Protein AF-A0A024L8M6-F1 (afdb_monomer_lite)

Organism: Escherichia coli (NCBI:txid562)

Radius of gyration: 15.33 Å; chains: 1; bounding box: 35×20×48 Å

Structure (mmCIF, N/CA/C/O backbone):
data_AF-A0A024L8M6-F1
#
_entry.id   AF-A0A024L8M6-F1
#
loop_
_atom_site.group_PDB
_atom_site.id
_atom_site.type_symbol
_atom_site.label_atom_id
_atom_site.label_alt_id
_atom_site.label_comp_id
_atom_site.label_asym_id
_atom_site.label_entity_id
_atom_site.label_seq_id
_atom_site.pdbx_PDB_ins_code
_atom_site.Cartn_x
_atom_site.Cartn_y
_atom_site.Cartn_z
_atom_site.occupancy
_atom_site.B_iso_or_equiv
_atom_site.auth_seq_id
_atom_site.auth_comp_id
_atom_site.auth_asym_id
_atom_site.auth_atom_id
_atom_site.pdbx_PDB_model_num
ATOM 1 N N . MET A 1 1 ? -7.844 -7.776 4.125 1.00 90.69 1 MET A N 1
ATOM 2 C CA . MET A 1 1 ? -6.745 -8.188 3.228 1.00 90.69 1 MET A CA 1
ATOM 3 C C . MET A 1 1 ? -5.813 -7.008 3.008 1.00 90.69 1 MET A C 1
ATOM 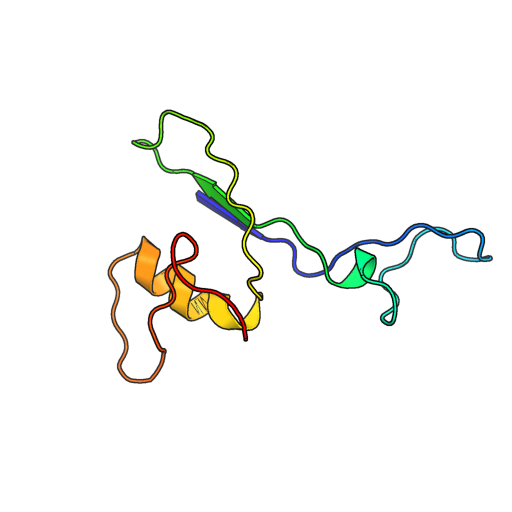5 O O . MET A 1 1 ? -6.284 -5.890 2.830 1.00 90.69 1 MET A O 1
ATOM 9 N N . LEU A 1 2 ? -4.509 -7.279 3.012 1.00 91.62 2 LEU A N 1
ATOM 10 C CA . LEU A 1 2 ? -3.448 -6.325 2.704 1.00 91.62 2 LEU A CA 1
ATOM 11 C C . LEU A 1 2 ? -2.739 -6.781 1.428 1.00 91.62 2 LEU A C 1
ATOM 13 O O . LEU A 1 2 ? -2.343 -7.942 1.340 1.00 91.62 2 LEU A O 1
ATOM 17 N N . TYR A 1 3 ? -2.559 -5.875 0.474 1.00 93.88 3 TYR A N 1
ATOM 18 C CA . TYR A 1 3 ? -1.754 -6.108 -0.720 1.00 93.88 3 TYR A CA 1
ATOM 19 C C . TYR A 1 3 ? -0.739 -4.981 -0.900 1.00 93.88 3 TYR A C 1
ATOM 21 O O . TYR A 1 3 ? -1.093 -3.805 -0.811 1.00 93.88 3 TYR A O 1
ATOM 29 N N . PHE A 1 4 ? 0.507 -5.347 -1.191 1.00 92.69 4 PHE A N 1
ATOM 30 C CA . PHE A 1 4 ? 1.547 -4.426 -1.636 1.00 92.69 4 PHE A CA 1
ATOM 31 C C . PHE A 1 4 ? 2.458 -5.128 -2.649 1.00 92.69 4 PHE A C 1
ATOM 33 O O . PHE A 1 4 ? 2.660 -6.341 -2.561 1.00 92.69 4 PHE A O 1
ATOM 40 N N . SER A 1 5 ? 2.999 -4.380 -3.614 1.00 92.75 5 SER A N 1
ATOM 41 C CA . SER A 1 5 ? 3.997 -4.923 -4.548 1.00 92.75 5 SER A CA 1
ATOM 42 C C . SER A 1 5 ? 5.406 -4.800 -3.969 1.00 92.75 5 SER A C 1
ATOM 44 O O . SER A 1 5 ? 5.731 -3.793 -3.342 1.00 92.75 5 SER A O 1
ATOM 46 N N . GLY A 1 6 ? 6.261 -5.798 -4.214 1.00 89.25 6 GLY A N 1
ATOM 47 C CA . GLY A 1 6 ? 7.664 -5.767 -3.786 1.00 89.25 6 GLY A CA 1
ATOM 48 C C . GLY A 1 6 ? 8.526 -4.772 -4.571 1.00 89.25 6 GLY A C 1
ATOM 49 O O . GLY A 1 6 ? 9.466 -4.214 -4.013 1.00 89.25 6 GLY A O 1
ATOM 50 N N . LEU A 1 7 ? 8.203 -4.532 -5.846 1.00 88.31 7 LEU A N 1
ATOM 51 C CA . LEU A 1 7 ? 8.891 -3.584 -6.729 1.00 88.31 7 LEU A CA 1
ATOM 52 C C . LEU A 1 7 ? 7.907 -2.943 -7.713 1.00 88.31 7 LEU A C 1
ATOM 54 O O . LEU A 1 7 ? 6.859 -3.517 -8.030 1.00 88.31 7 LEU A O 1
ATOM 58 N N . GLY A 1 8 ? 8.258 -1.748 -8.188 1.00 89.44 8 GLY A N 1
ATOM 59 C CA . GLY A 1 8 ? 7.560 -1.069 -9.271 1.00 89.44 8 GLY A CA 1
ATOM 60 C C . GLY A 1 8 ? 8.042 -1.532 -10.649 1.00 89.44 8 GLY A C 1
ATOM 61 O O . GLY A 1 8 ? 8.959 -2.349 -10.778 1.00 89.44 8 GLY A O 1
ATOM 62 N N . LEU A 1 9 ? 7.415 -1.001 -11.695 1.00 89.56 9 LEU A N 1
ATOM 63 C CA . LEU A 1 9 ? 7.744 -1.278 -13.089 1.00 89.56 9 LEU A CA 1
ATOM 64 C C . LEU A 1 9 ? 7.847 0.038 -13.853 1.00 89.56 9 LEU A C 1
ATOM 66 O O . LEU A 1 9 ? 6.991 0.910 -13.716 1.00 89.56 9 LEU A O 1
ATOM 70 N N . SER A 1 10 ? 8.882 0.171 -14.677 1.00 88.62 10 SER A N 1
ATOM 71 C CA . SER A 1 10 ? 9.056 1.317 -15.567 1.00 88.62 10 SER A CA 1
ATOM 72 C C . SER A 1 10 ? 8.990 0.890 -17.023 1.00 88.62 10 SER A C 1
ATOM 74 O O . SER A 1 10 ? 9.418 -0.213 -17.377 1.00 88.62 10 SER A O 1
ATOM 76 N N . VAL A 1 11 ? 8.456 1.791 -17.850 1.00 88.56 11 VAL A N 1
ATOM 77 C CA . VAL A 1 11 ? 8.438 1.662 -19.305 1.00 88.56 11 VAL A CA 1
ATOM 78 C C . VAL A 1 11 ? 9.251 2.804 -19.913 1.00 88.56 11 VAL A C 1
ATOM 80 O O . VAL A 1 11 ? 9.053 3.956 -19.531 1.00 88.56 11 VAL A O 1
ATOM 83 N N . SER A 1 12 ? 10.182 2.499 -20.817 1.00 85.69 12 SER A N 1
ATOM 84 C CA . SER A 1 12 ? 10.998 3.497 -21.525 1.00 85.69 12 SER A CA 1
ATOM 85 C C . SER A 1 12 ? 11.286 3.087 -22.969 1.00 85.69 12 SER A C 1
ATOM 87 O O . SER A 1 12 ? 11.081 1.936 -23.344 1.00 85.69 12 SER A O 1
ATOM 89 N N . ASP A 1 13 ? 11.847 4.007 -23.755 1.00 88.12 13 ASP A N 1
ATOM 90 C CA . ASP A 1 13 ? 12.236 3.772 -25.155 1.00 88.12 13 ASP A CA 1
ATOM 91 C C . ASP A 1 13 ? 13.590 3.044 -25.307 1.00 88.12 13 ASP A C 1
ATOM 93 O O . ASP A 1 13 ? 14.229 3.086 -26.359 1.00 88.12 13 ASP A O 1
ATOM 97 N N . SER A 1 14 ? 14.085 2.400 -24.245 1.00 84.19 14 SER A N 1
ATOM 98 C CA . SER A 1 14 ? 15.346 1.654 -24.293 1.00 84.19 14 SER A CA 1
ATOM 99 C C . SER A 1 14 ? 15.200 0.300 -25.000 1.00 84.19 14 SER A C 1
ATOM 101 O O . SER A 1 14 ? 14.097 -0.200 -25.210 1.00 84.19 14 SER A O 1
ATOM 103 N N . ALA A 1 15 ? 16.331 -0.356 -25.289 1.00 87.06 15 ALA A N 1
ATOM 104 C CA . ALA A 1 15 ? 16.345 -1.718 -25.834 1.00 87.06 15 ALA A CA 1
ATOM 105 C C . ALA A 1 15 ? 15.629 -2.749 -24.933 1.00 87.06 15 ALA A C 1
ATOM 107 O O . ALA A 1 15 ? 15.194 -3.787 -25.423 1.00 87.06 15 ALA A O 1
ATOM 108 N N . ASN A 1 16 ? 15.484 -2.453 -23.635 1.00 85.62 16 ASN A N 1
ATOM 109 C CA . ASN A 1 16 ? 14.685 -3.224 -22.684 1.00 85.62 16 ASN A CA 1
ATOM 110 C C . ASN A 1 16 ? 13.525 -2.346 -22.196 1.00 85.62 16 ASN A C 1
ATOM 112 O O . ASN A 1 16 ? 13.618 -1.742 -21.121 1.00 85.62 16 ASN A O 1
ATOM 116 N N . PRO A 1 17 ? 12.439 -2.224 -22.975 1.00 85.62 17 PRO A N 1
ATOM 117 C CA . PRO A 1 17 ? 11.428 -1.205 -22.735 1.00 85.62 17 PRO A CA 1
ATOM 118 C C . PRO A 1 17 ? 10.695 -1.398 -21.412 1.00 85.62 17 PRO A C 1
ATOM 120 O O . PRO A 1 17 ? 10.219 -0.421 -20.862 1.00 85.62 17 PRO A O 1
ATOM 123 N N . VAL A 1 18 ? 10.655 -2.616 -20.864 1.00 89.69 18 VAL A N 1
ATOM 124 C CA . VAL A 1 18 ? 10.029 -2.938 -19.576 1.00 89.69 18 VAL A CA 1
ATOM 125 C C . VAL A 1 18 ? 11.104 -3.385 -18.590 1.00 89.69 18 VAL A C 1
ATOM 127 O O . VAL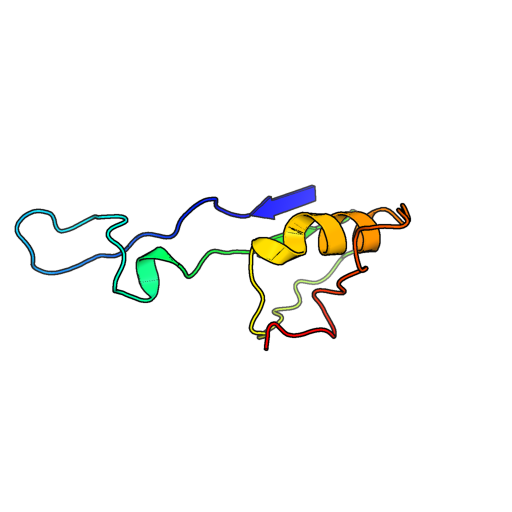 A 1 18 ? 11.798 -4.371 -18.838 1.00 89.69 18 VAL A O 1
ATOM 130 N N . HIS A 1 19 ? 11.261 -2.671 -17.476 1.00 85.81 19 HIS A N 1
ATOM 131 C CA . HIS A 1 19 ? 12.309 -2.973 -16.497 1.00 85.81 19 HIS A CA 1
ATOM 132 C C . HIS A 1 19 ? 11.980 -2.473 -15.086 1.00 85.81 19 HIS A C 1
ATOM 134 O O . HIS A 1 19 ? 11.250 -1.505 -14.884 1.00 85.81 19 HIS A O 1
ATOM 140 N N . HIS A 1 20 ? 12.602 -3.118 -14.097 1.00 84.00 20 HIS A N 1
ATOM 141 C CA . HIS A 1 20 ? 12.593 -2.701 -12.689 1.00 84.00 20 HIS A CA 1
ATOM 142 C C . HIS A 1 20 ? 13.723 -1.700 -12.342 1.00 84.00 20 HIS A C 1
ATOM 144 O O . HIS A 1 20 ? 13.873 -1.325 -11.184 1.00 84.00 20 HIS A O 1
ATOM 150 N N . TYR A 1 21 ? 14.565 -1.316 -13.313 1.00 71.00 21 TYR A N 1
ATOM 151 C CA . TYR A 1 21 ? 15.868 -0.671 -13.080 1.00 71.00 21 TYR A CA 1
ATOM 152 C C . TYR A 1 21 ? 15.798 0.728 -12.422 1.00 71.00 21 TYR A C 1
ATOM 154 O O . TYR A 1 21 ? 14.931 1.548 -12.721 1.00 71.00 21 TYR A O 1
ATOM 162 N N . GLY A 1 22 ? 16.747 0.980 -11.511 1.00 62.00 22 GLY A N 1
ATOM 163 C CA . GLY A 1 22 ? 16.537 1.714 -10.254 1.00 62.00 22 GLY A CA 1
ATOM 164 C C . GLY A 1 22 ? 17.007 3.167 -10.178 1.00 62.00 22 GLY A C 1
ATOM 165 O O . GLY A 1 22 ? 17.592 3.561 -9.178 1.00 62.00 22 GLY A O 1
ATOM 166 N N . HIS A 1 23 ? 16.734 3.996 -11.183 1.00 73.12 23 HIS A N 1
ATOM 167 C CA . HIS A 1 23 ? 16.886 5.457 -11.024 1.00 73.12 23 HIS A CA 1
ATOM 168 C C . HIS A 1 23 ? 15.667 6.254 -11.491 1.00 73.12 23 HIS A C 1
ATOM 170 O O . HIS A 1 23 ? 15.723 7.475 -11.605 1.00 73.12 23 HIS A O 1
ATOM 176 N N . VAL A 1 24 ? 14.547 5.576 -11.736 1.00 82.94 24 VAL A N 1
ATOM 177 C CA . VAL A 1 24 ? 13.292 6.206 -12.144 1.00 82.94 24 VAL A CA 1
ATOM 178 C C . VAL A 1 24 ? 12.190 5.873 -11.151 1.00 82.94 24 VAL A C 1
ATOM 180 O O . VAL A 1 24 ? 12.117 4.766 -10.617 1.00 82.94 24 VAL A O 1
ATOM 183 N N . GLN A 1 25 ? 11.312 6.844 -10.906 1.00 83.62 25 GLN A N 1
ATOM 184 C CA . GLN A 1 25 ? 10.255 6.750 -9.899 1.00 83.62 25 GLN A CA 1
ATOM 185 C C . GLN A 1 25 ? 9.345 5.523 -10.094 1.00 83.62 25 GLN A C 1
ATOM 187 O O . GLN A 1 25 ? 8.883 4.947 -9.107 1.00 83.62 25 GLN A O 1
ATOM 192 N N . GLY A 1 26 ? 9.125 5.092 -11.342 1.00 84.69 26 GLY A N 1
ATOM 193 C CA . GLY A 1 26 ? 8.302 3.925 -11.672 1.00 84.69 26 GLY A CA 1
ATOM 194 C C . GLY A 1 26 ? 8.831 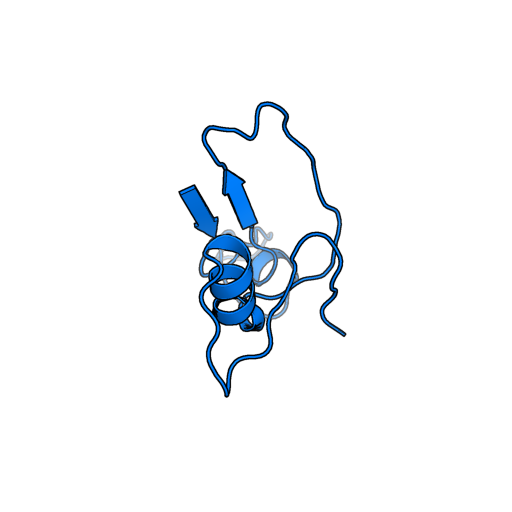2.603 -11.108 1.00 84.69 26 GLY A C 1
ATOM 195 O O . GLY A 1 26 ? 8.038 1.719 -10.818 1.00 84.69 26 GLY A O 1
ATOM 196 N N . GLY A 1 27 ? 10.143 2.470 -10.872 1.00 86.81 27 GLY A N 1
ATOM 197 C CA . GLY A 1 27 ? 10.733 1.281 -10.238 1.00 86.81 27 GLY A CA 1
ATOM 198 C C . GLY A 1 27 ? 10.474 1.189 -8.728 1.00 86.81 27 GLY A C 1
ATOM 199 O O . GLY A 1 27 ? 10.559 0.106 -8.153 1.00 86.81 27 GLY A O 1
ATOM 200 N N . TYR A 1 28 ? 10.119 2.312 -8.094 1.00 88.50 28 TYR A N 1
ATOM 201 C CA . TYR A 1 28 ? 9.942 2.433 -6.642 1.00 88.50 28 TYR A CA 1
ATOM 202 C C . TYR A 1 28 ? 8.492 2.669 -6.218 1.00 88.50 28 TYR A C 1
ATOM 204 O O . TYR A 1 28 ? 8.108 2.308 -5.108 1.00 88.50 28 TYR A O 1
ATOM 212 N N . SER A 1 29 ? 7.686 3.289 -7.081 1.00 89.69 29 SER A N 1
ATOM 213 C CA . SER A 1 29 ? 6.282 3.569 -6.783 1.00 89.69 29 SER A CA 1
ATOM 214 C C . SER A 1 29 ? 5.473 2.288 -6.906 1.00 89.69 29 SER A C 1
ATOM 216 O O . SER A 1 29 ? 5.360 1.713 -7.987 1.00 89.69 29 SER A O 1
ATOM 218 N N . VAL A 1 30 ? 4.910 1.844 -5.788 1.00 91.44 30 VAL A N 1
ATOM 219 C CA . VAL A 1 30 ? 4.127 0.611 -5.699 1.00 91.44 30 VAL A CA 1
ATOM 220 C C . VAL A 1 30 ? 2.776 0.875 -5.041 1.00 91.44 30 VAL A C 1
ATOM 222 O O . VAL A 1 30 ? 2.672 1.762 -4.193 1.00 91.44 30 VAL A O 1
ATOM 225 N N . PRO A 1 31 ? 1.728 0.118 -5.404 1.00 92.75 31 PRO A N 1
ATOM 226 C CA 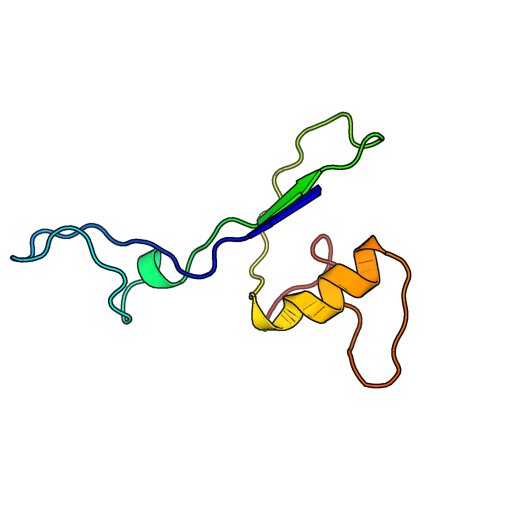. PRO A 1 31 ? 0.441 0.227 -4.737 1.00 92.75 31 PRO A CA 1
ATOM 227 C C . PRO A 1 31 ? 0.497 -0.382 -3.331 1.00 92.75 31 PRO A C 1
ATOM 229 O O . PRO A 1 31 ? 1.100 -1.437 -3.126 1.00 92.75 31 PRO A O 1
ATOM 232 N N . LEU A 1 32 ? -0.218 0.248 -2.399 1.00 94.00 32 LEU A N 1
ATOM 233 C CA . LEU A 1 32 ? -0.650 -0.333 -1.131 1.00 94.00 32 LEU A CA 1
ATOM 234 C C . LEU A 1 32 ? -2.180 -0.330 -1.119 1.00 94.00 32 LEU A C 1
ATOM 236 O O . LEU A 1 32 ? -2.794 0.721 -1.287 1.00 94.00 32 LEU A O 1
ATOM 240 N N . ILE A 1 33 ? -2.793 -1.496 -0.928 1.00 94.88 33 ILE A N 1
ATOM 241 C CA . ILE A 1 33 ? -4.249 -1.649 -0.877 1.00 94.88 33 ILE A CA 1
ATOM 242 C C . ILE A 1 33 ? -4.621 -2.348 0.426 1.00 94.88 33 ILE A C 1
ATOM 244 O O . ILE A 1 33 ? -4.157 -3.457 0.709 1.00 94.88 33 ILE A O 1
ATOM 248 N N . ILE A 1 34 ? -5.491 -1.703 1.200 1.00 93.94 34 ILE A N 1
ATOM 249 C CA . ILE A 1 34 ? -6.057 -2.235 2.439 1.00 93.94 34 ILE A CA 1
ATOM 250 C C . ILE A 1 34 ? -7.558 -2.396 2.236 1.00 93.94 34 ILE A C 1
ATOM 252 O O . ILE A 1 34 ? -8.246 -1.476 1.802 1.00 93.94 34 ILE A O 1
ATOM 256 N N . THR A 1 35 ? -8.064 -3.581 2.550 1.00 93.69 35 THR A N 1
ATOM 257 C CA . THR A 1 35 ? -9.496 -3.892 2.540 1.00 93.69 35 THR A CA 1
ATOM 258 C C . THR A 1 35 ? -9.858 -4.606 3.832 1.00 93.69 35 THR A C 1
ATOM 260 O O . THR A 1 35 ? -9.079 -5.418 4.342 1.00 93.69 35 THR A O 1
ATOM 263 N N . ALA A 1 36 ? -11.048 -4.350 4.350 1.00 92.12 36 ALA A N 1
ATOM 264 C CA . ALA A 1 36 ? -11.615 -5.061 5.486 1.00 92.12 36 ALA A CA 1
ATOM 265 C C . ALA A 1 36 ? -13.121 -5.220 5.258 1.00 92.12 36 ALA A C 1
ATOM 267 O O . ALA A 1 36 ? -13.702 -4.489 4.458 1.00 92.12 36 ALA A O 1
ATOM 268 N N . SER A 1 37 ? -13.743 -6.207 5.902 1.00 94.44 37 SER A N 1
ATOM 269 C CA . SER A 1 37 ? -15.163 -6.532 5.687 1.00 94.44 37 SER A CA 1
ATOM 270 C C . SER A 1 37 ? -16.114 -5.401 6.082 1.00 94.44 37 SER A C 1
ATOM 272 O O . SER A 1 37 ? -17.233 -5.333 5.587 1.00 94.44 37 SER A O 1
ATOM 274 N N . ASP A 1 38 ? -15.669 -4.532 6.981 1.00 93.25 38 ASP A N 1
ATOM 275 C CA . ASP A 1 38 ? -16.359 -3.351 7.489 1.00 93.25 38 ASP A CA 1
ATOM 276 C C . ASP A 1 38 ? -16.004 -2.059 6.724 1.00 93.25 38 ASP A C 1
ATOM 278 O O . ASP A 1 38 ? -16.666 -1.038 6.908 1.00 93.25 38 ASP A O 1
ATOM 282 N N . ILE A 1 39 ? -15.023 -2.092 5.811 1.00 89.81 39 ILE A N 1
ATOM 283 C CA . ILE A 1 39 ? -14.722 -0.976 4.903 1.00 89.81 39 ILE A CA 1
ATOM 284 C C . ILE A 1 39 ? -15.625 -1.089 3.675 1.00 89.81 39 ILE A C 1
ATOM 286 O O . ILE A 1 39 ? -15.385 -1.876 2.760 1.00 89.81 39 ILE A O 1
ATOM 290 N N . THR A 1 40 ? -16.665 -0.262 3.640 1.00 91.12 40 THR A N 1
ATOM 291 C CA . THR A 1 40 ? -17.688 -0.275 2.581 1.00 91.12 40 THR A CA 1
ATOM 292 C C . THR A 1 40 ? -17.461 0.764 1.484 1.00 91.12 40 THR A C 1
ATOM 294 O O . THR A 1 40 ? -18.209 0.801 0.509 1.00 91.12 40 THR A O 1
ATOM 297 N N . SER A 1 41 ? -16.434 1.609 1.613 1.00 91.44 41 SER A N 1
ATOM 298 C CA . SER A 1 41 ? -16.124 2.661 0.641 1.00 91.44 41 SER A CA 1
ATOM 299 C C . SER A 1 41 ? -14.645 2.673 0.271 1.00 91.44 41 SER A C 1
ATOM 301 O O . SER A 1 41 ? -13.777 2.429 1.108 1.00 91.44 41 SER A O 1
ATOM 303 N N . HIS A 1 42 ? -14.362 2.971 -0.997 1.00 89.56 42 HIS A N 1
ATOM 304 C CA . HIS A 1 42 ? -13.003 3.175 -1.478 1.00 89.56 42 HIS A CA 1
ATOM 305 C C . HIS A 1 42 ? -12.550 4.603 -1.157 1.00 89.56 42 HIS A C 1
ATOM 307 O O . HIS A 1 42 ? -13.151 5.563 -1.638 1.00 89.56 42 HIS A O 1
ATOM 313 N N . GLN A 1 43 ? -11.485 4.729 -0.367 1.00 90.38 43 GLN A N 1
ATOM 314 C CA . GLN A 1 43 ? -10.896 6.010 0.018 1.00 90.38 43 GLN A CA 1
ATOM 315 C C . GLN A 1 43 ? -9.452 6.081 -0.497 1.00 90.38 43 GLN A C 1
ATOM 317 O O . GLN A 1 43 ? -8.587 5.383 0.037 1.00 90.38 43 GLN A O 1
ATOM 322 N N . PRO A 1 44 ? -9.164 6.881 -1.539 1.00 91.69 44 PRO A N 1
ATOM 323 C CA . PRO A 1 44 ? -7.795 7.085 -1.986 1.00 91.69 44 PRO A CA 1
ATOM 324 C C . PRO A 1 44 ? -7.046 7.961 -0.978 1.00 91.69 44 PRO A C 1
ATOM 326 O O . PRO A 1 44 ? -7.489 9.056 -0.634 1.00 91.69 44 PRO A O 1
ATOM 329 N N . VAL A 1 45 ? -5.883 7.493 -0.534 1.00 90.94 45 VAL A N 1
ATOM 330 C CA . VAL A 1 45 ? -5.016 8.220 0.397 1.00 90.94 45 VAL A CA 1
ATOM 331 C C . VAL A 1 45 ? -3.747 8.626 -0.344 1.00 90.94 45 VAL A C 1
ATOM 333 O O . VAL A 1 45 ? -2.939 7.784 -0.725 1.00 90.94 45 VAL A O 1
ATOM 336 N N . SER A 1 46 ? -3.580 9.929 -0.577 1.00 90.50 46 SER A N 1
ATOM 337 C CA . SER A 1 46 ? -2.400 10.481 -1.250 1.00 90.50 46 SER A CA 1
ATOM 338 C C . SER A 1 46 ? -1.354 10.894 -0.221 1.00 90.50 46 SER A C 1
ATOM 340 O O . SER A 1 46 ? -1.237 12.077 0.098 1.00 90.50 46 SER A O 1
ATOM 342 N N . ARG A 1 47 ? -0.598 9.922 0.298 1.00 90.44 47 ARG A N 1
ATOM 343 C CA . ARG A 1 47 ? 0.518 10.171 1.222 1.00 90.44 47 ARG A CA 1
ATOM 344 C C . ARG A 1 47 ? 1.790 9.484 0.765 1.00 90.44 47 ARG A C 1
ATOM 346 O O . ARG A 1 47 ? 1.755 8.400 0.183 1.00 90.44 47 ARG A O 1
ATOM 353 N N . LYS A 1 48 ? 2.925 10.129 1.032 1.00 92.75 48 LYS A N 1
ATOM 354 C CA . LYS A 1 48 ? 4.240 9.538 0.786 1.00 92.75 48 LYS A CA 1
ATOM 355 C C . LYS A 1 48 ? 4.542 8.560 1.909 1.00 92.75 48 LYS A C 1
ATOM 357 O O . LYS A 1 48 ? 4.775 8.963 3.040 1.00 92.75 48 LYS A O 1
ATOM 362 N N . ILE A 1 49 ? 4.519 7.278 1.586 1.00 94.12 49 ILE A N 1
ATOM 363 C CA . ILE A 1 49 ? 4.845 6.195 2.511 1.00 94.12 49 ILE A CA 1
ATOM 364 C C . ILE A 1 49 ? 5.808 5.224 1.827 1.00 94.12 49 ILE A C 1
ATOM 366 O O . ILE A 1 49 ? 5.923 5.206 0.600 1.00 94.12 49 ILE A O 1
ATOM 370 N N . SER A 1 50 ? 6.496 4.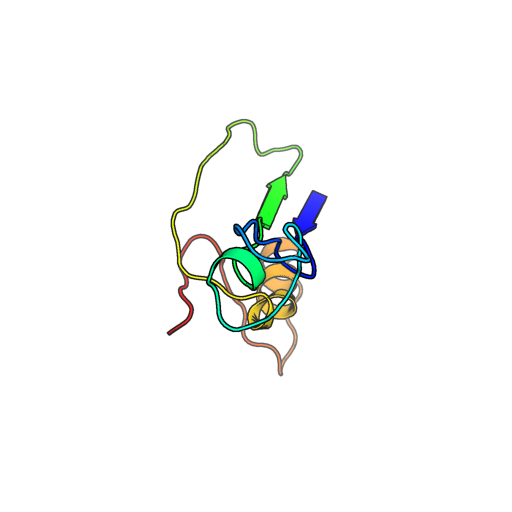404 2.617 1.00 93.56 50 SER A N 1
ATOM 371 C CA . SER A 1 50 ? 7.491 3.448 2.128 1.00 93.56 50 SER A CA 1
ATOM 372 C C . SER A 1 50 ? 7.239 2.052 2.677 1.00 93.56 50 SER A C 1
ATOM 374 O O . SER A 1 50 ? 6.796 1.886 3.814 1.00 93.56 50 SER A O 1
ATOM 376 N N . ALA A 1 51 ? 7.614 1.035 1.897 1.00 93.25 51 ALA A N 1
ATOM 377 C CA . ALA A 1 51 ? 7.595 -0.365 2.319 1.00 93.25 51 ALA A CA 1
ATOM 378 C C . ALA A 1 51 ? 8.445 -0.632 3.579 1.00 93.25 51 ALA A C 1
ATOM 380 O O . ALA A 1 51 ? 8.205 -1.615 4.276 1.00 93.25 51 ALA A O 1
ATOM 381 N N . ARG A 1 52 ? 9.387 0.261 3.928 1.00 93.81 52 ARG A N 1
ATOM 382 C CA . ARG A 1 52 ? 10.147 0.205 5.194 1.00 93.81 52 ARG A CA 1
ATOM 383 C C . ARG A 1 52 ? 9.245 0.201 6.432 1.00 93.81 52 ARG A C 1
ATOM 385 O O . ARG A 1 52 ? 9.604 -0.398 7.439 1.00 93.81 52 ARG A O 1
ATOM 392 N N . HIS A 1 53 ? 8.064 0.811 6.336 1.00 94.62 53 HIS A N 1
ATOM 393 C CA . HIS A 1 53 ? 7.093 0.906 7.428 1.00 94.62 53 HIS A CA 1
ATOM 394 C C . HIS A 1 53 ? 6.103 -0.264 7.470 1.00 94.62 53 HIS A C 1
ATOM 396 O O . HIS A 1 53 ? 5.187 -0.250 8.288 1.00 94.62 53 HIS A O 1
ATOM 402 N N . PHE A 1 54 ? 6.268 -1.295 6.628 1.00 94.12 54 PHE A N 1
ATOM 403 C CA . PHE A 1 54 ? 5.322 -2.414 6.529 1.00 94.12 54 PHE A CA 1
ATOM 404 C C . PHE A 1 54 ? 5.010 -3.058 7.884 1.00 94.12 54 PHE A C 1
ATOM 406 O O . PHE A 1 54 ? 3.846 -3.298 8.193 1.00 94.12 54 PHE A O 1
ATOM 413 N N . ALA A 1 55 ? 6.029 -3.303 8.712 1.00 94.62 55 ALA A N 1
ATOM 414 C CA . ALA A 1 55 ? 5.817 -3.893 10.029 1.00 94.62 55 ALA A CA 1
ATOM 415 C C . ALA A 1 55 ? 4.987 -2.970 10.944 1.00 94.62 55 ALA A C 1
ATOM 417 O O . ALA A 1 55 ? 4.063 -3.440 11.602 1.00 94.62 55 ALA A O 1
ATOM 418 N N . GLY A 1 56 ? 5.242 -1.658 10.923 1.00 95.62 56 GLY A N 1
ATOM 419 C CA . GLY A 1 56 ? 4.457 -0.664 11.663 1.00 95.62 56 GLY A CA 1
ATOM 420 C C . GLY A 1 56 ? 3.005 -0.563 11.180 1.00 95.62 56 GLY A C 1
ATOM 421 O O . GLY A 1 56 ? 2.094 -0.489 12.003 1.00 95.62 56 GLY A O 1
ATOM 422 N N . ILE A 1 57 ? 2.782 -0.649 9.863 1.00 95.31 57 ILE A N 1
ATOM 423 C CA . ILE A 1 57 ? 1.444 -0.697 9.249 1.00 95.31 57 ILE A CA 1
ATOM 424 C C . ILE A 1 57 ? 0.712 -1.981 9.654 1.00 95.31 57 ILE A C 1
ATOM 426 O O . ILE A 1 57 ? -0.468 -1.947 9.997 1.00 95.31 57 ILE A O 1
ATOM 430 N N . PHE A 1 58 ? 1.403 -3.124 9.646 1.00 94.19 58 PHE A N 1
ATOM 431 C CA . PHE A 1 58 ? 0.832 -4.402 10.066 1.00 9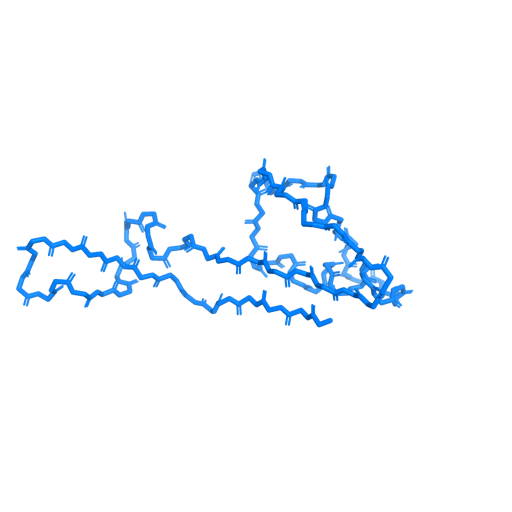4.19 58 PHE A CA 1
ATOM 432 C C . PHE A 1 58 ? 0.405 -4.381 11.539 1.00 94.19 58 PHE A C 1
ATOM 434 O O . PHE A 1 58 ? -0.702 -4.816 11.861 1.00 94.19 58 PHE A O 1
ATOM 441 N N . GLN A 1 59 ? 1.237 -3.823 12.422 1.00 95.44 59 GLN A N 1
ATOM 442 C CA . GLN A 1 59 ? 0.885 -3.593 13.827 1.00 95.44 59 GLN A CA 1
ATOM 443 C C . GLN A 1 59 ? -0.364 -2.720 13.962 1.00 95.44 59 GLN A C 1
ATOM 445 O O . GLN A 1 59 ? -1.302 -3.102 14.658 1.00 95.44 59 GLN A O 1
ATOM 450 N N . TRP A 1 60 ? -0.413 -1.593 13.243 1.00 94.50 60 TRP A N 1
ATOM 451 C CA . TRP A 1 60 ? -1.559 -0.683 13.261 1.00 94.50 60 TRP A CA 1
ATOM 452 C C . TRP A 1 60 ? -2.865 -1.378 12.851 1.00 94.50 60 TRP A C 1
ATOM 454 O O . TRP A 1 60 ? -3.871 -1.239 13.541 1.00 94.50 60 TRP A O 1
ATOM 464 N N . MET A 1 61 ? -2.853 -2.181 11.782 1.00 93.06 61 MET A N 1
ATOM 465 C CA . MET A 1 61 ? -4.062 -2.883 11.326 1.00 93.06 61 MET A CA 1
ATOM 466 C C . MET A 1 61 ? -4.514 -4.000 12.267 1.00 93.06 61 MET A C 1
ATOM 468 O O . MET A 1 61 ? -5.705 -4.287 12.352 1.00 93.06 61 MET A O 1
ATOM 472 N N . THR A 1 62 ? -3.570 -4.695 12.901 1.00 92.56 62 THR A N 1
ATOM 473 C CA . THR A 1 62 ? -3.869 -5.882 13.719 1.00 92.56 62 THR A CA 1
ATOM 474 C C . THR A 1 62 ? -4.081 -5.555 15.193 1.00 92.56 62 THR A C 1
ATOM 476 O O . THR A 1 62 ? -4.590 -6.396 15.931 1.00 92.56 62 THR A O 1
ATOM 479 N N . GLY A 1 63 ? -3.677 -4.362 15.637 1.00 93.81 63 GLY A N 1
ATOM 480 C CA . GLY A 1 63 ? -3.631 -3.992 17.051 1.00 93.81 63 GLY A CA 1
ATOM 481 C C . GLY A 1 63 ? -2.520 -4.698 17.836 1.00 93.81 63 GLY A C 1
ATOM 482 O O . GLY A 1 63 ? -2.495 -4.611 19.062 1.00 93.81 63 GLY A O 1
ATOM 483 N N . ILE A 1 64 ? -1.608 -5.409 17.162 1.00 93.94 64 ILE A N 1
ATOM 484 C CA . ILE A 1 64 ? -0.454 -6.050 17.799 1.00 93.94 64 ILE A CA 1
ATOM 485 C C . ILE A 1 64 ? 0.611 -4.987 18.052 1.00 93.94 64 ILE A C 1
ATOM 487 O O . ILE A 1 64 ? 1.054 -4.317 17.124 1.00 93.94 64 ILE A O 1
ATOM 491 N N . CYS A 1 65 ? 1.069 -4.881 19.296 1.00 92.88 65 CYS A N 1
ATOM 492 C CA . CYS A 1 65 ? 2.158 -3.990 19.677 1.00 92.88 65 CYS A CA 1
ATOM 493 C C . CYS A 1 65 ? 3.427 -4.797 19.959 1.00 92.88 65 CYS A C 1
ATOM 495 O O . CYS A 1 65 ? 3.389 -5.779 20.700 1.00 92.88 65 CYS A O 1
ATOM 497 N N . THR A 1 66 ? 4.558 -4.358 19.414 1.00 93.00 66 THR A N 1
ATOM 498 C CA . THR A 1 66 ? 5.890 -4.845 19.790 1.00 93.00 66 THR A CA 1
ATOM 499 C C . THR A 1 66 ? 6.746 -3.681 20.274 1.00 93.00 66 THR A C 1
ATOM 501 O O . THR A 1 66 ? 6.513 -2.532 19.911 1.00 93.00 66 THR A O 1
ATOM 504 N N . GLU A 1 67 ? 7.738 -3.969 21.114 1.00 92.44 67 GLU A N 1
ATOM 505 C CA . GLU A 1 67 ? 8.540 -2.927 21.770 1.00 92.44 67 GLU A CA 1
ATOM 506 C C . GLU A 1 67 ? 9.470 -2.175 20.805 1.00 92.44 67 GLU A C 1
ATOM 508 O O . GLU A 1 67 ? 9.711 -0.985 20.982 1.00 92.44 67 GLU A O 1
ATOM 513 N N . ASN A 1 68 ? 9.981 -2.852 19.773 1.00 94.25 68 ASN A N 1
ATOM 514 C CA . ASN A 1 68 ? 11.070 -2.340 18.930 1.00 94.25 68 ASN A CA 1
ATOM 515 C C . ASN A 1 68 ? 10.627 -1.901 17.528 1.00 94.25 68 ASN A C 1
ATOM 517 O O . ASN A 1 68 ? 11.466 -1.521 16.711 1.00 94.25 68 ASN A O 1
ATOM 521 N N . ILE A 1 69 ? 9.331 -1.972 17.226 1.00 94.25 69 ILE A N 1
ATOM 522 C CA . ILE A 1 69 ? 8.782 -1.559 15.934 1.00 94.25 69 ILE A CA 1
ATOM 523 C C . ILE A 1 69 ? 7.832 -0.392 16.190 1.00 94.25 69 ILE A C 1
ATOM 525 O O . ILE A 1 69 ? 6.764 -0.600 16.773 1.00 94.25 69 ILE A O 1
ATOM 529 N N . PRO A 1 70 ? 8.177 0.828 15.748 1.00 91.75 70 PRO A N 1
ATOM 530 C CA . PRO A 1 70 ? 7.269 1.958 15.845 1.00 91.75 70 PRO A CA 1
ATOM 531 C C . PRO A 1 70 ? 5.954 1.661 15.103 1.00 91.75 70 PRO A C 1
ATOM 533 O O . PRO A 1 70 ? 5.989 1.135 13.984 1.00 91.75 70 PRO A O 1
ATOM 536 N N . PRO A 1 71 ? 4.787 1.967 15.694 1.00 91.19 71 PRO A N 1
ATOM 537 C CA . PRO A 1 71 ? 3.532 1.920 14.958 1.00 91.19 71 PRO A CA 1
ATOM 538 C C . PRO A 1 71 ? 3.573 2.941 13.815 1.00 91.19 71 PRO A C 1
ATOM 540 O O . PRO A 1 71 ? 4.165 4.009 13.955 1.00 91.19 71 PRO A O 1
ATOM 543 N N . PHE A 1 72 ? 2.940 2.605 12.693 1.00 95.31 72 PHE A N 1
ATOM 544 C CA . PHE A 1 72 ? 2.834 3.500 11.545 1.00 95.31 72 PHE A CA 1
ATOM 545 C C . PHE A 1 72 ? 1.408 3.451 11.010 1.00 95.31 72 PHE A C 1
ATOM 547 O O . PHE A 1 72 ? 0.950 2.410 10.536 1.00 95.31 72 PHE A O 1
ATOM 554 N N . ASN A 1 73 ? 0.698 4.569 11.095 1.00 94.88 73 ASN A N 1
ATOM 555 C CA . ASN A 1 73 ? -0.650 4.715 10.579 1.00 94.88 73 ASN A CA 1
ATOM 556 C C . ASN A 1 73 ? -0.597 5.215 9.124 1.00 94.88 73 ASN A C 1
ATOM 558 O O . ASN A 1 73 ? -0.343 6.399 8.892 1.00 94.88 73 ASN A O 1
ATOM 562 N N . PRO A 1 74 ? -0.910 4.369 8.124 1.00 92.81 74 PRO A N 1
ATOM 563 C CA . PRO A 1 74 ? -0.842 4.757 6.714 1.00 92.81 74 PRO A CA 1
ATOM 564 C C . PRO A 1 74 ? -1.866 5.838 6.323 1.00 92.81 74 PRO A C 1
ATOM 566 O O . PRO A 1 74 ? -1.804 6.355 5.209 1.00 92.81 74 PRO A O 1
ATOM 569 N N . LEU A 1 75 ? -2.812 6.178 7.207 1.00 91.94 75 LEU A N 1
ATOM 570 C CA . LEU A 1 75 ? -3.801 7.235 6.988 1.00 91.94 75 LEU A CA 1
ATOM 571 C C . LEU A 1 75 ? -3.311 8.614 7.460 1.00 91.94 75 LEU A C 1
ATOM 573 O O . LEU A 1 75 ? -3.750 9.629 6.919 1.00 91.94 75 LEU A O 1
ATOM 577 N N . THR A 1 76 ? -2.423 8.674 8.460 1.00 93.38 76 THR A N 1
ATOM 578 C CA . THR A 1 76 ? -2.033 9.931 9.137 1.00 93.38 76 THR A CA 1
ATOM 579 C C . THR A 1 76 ? -0.537 10.191 9.198 1.00 93.38 76 THR A C 1
ATOM 581 O O . THR A 1 76 ? -0.149 11.329 9.463 1.00 93.38 76 THR A O 1
ATOM 584 N N . ASP A 1 77 ? 0.292 9.198 8.906 1.00 94.62 77 ASP A N 1
ATOM 585 C CA . ASP A 1 77 ? 1.743 9.319 8.996 1.00 94.62 77 ASP A CA 1
ATOM 586 C C . ASP A 1 77 ? 2.350 9.443 7.591 1.00 94.62 77 ASP A C 1
ATOM 588 O O . ASP A 1 77 ? 1.742 9.060 6.587 1.00 94.62 77 ASP A O 1
ATOM 592 N N . GLU A 1 78 ? 3.547 10.020 7.512 1.00 91.75 78 GLU A N 1
ATOM 593 C CA . GLU A 1 78 ? 4.298 10.214 6.271 1.00 91.75 78 GLU A CA 1
ATOM 594 C C . GLU A 1 78 ? 5.750 9.781 6.453 1.00 91.75 78 GLU A C 1
ATOM 596 O O . GLU A 1 78 ? 6.323 9.902 7.536 1.00 91.75 78 GLU A O 1
ATOM 601 N N . ASP A 1 79 ? 6.337 9.259 5.379 1.00 86.69 79 ASP A N 1
ATOM 602 C CA . ASP A 1 79 ? 7.774 9.029 5.305 1.00 86.69 79 ASP A CA 1
ATOM 603 C C . ASP A 1 79 ? 8.461 10.382 5.063 1.00 86.69 79 ASP A C 1
ATOM 605 O O . ASP A 1 79 ? 8.134 11.077 4.095 1.00 86.69 79 ASP A O 1
ATOM 609 N N . ASN A 1 80 ? 9.364 10.757 5.974 1.00 72.75 80 ASN A N 1
ATOM 610 C CA . ASN A 1 80 ? 10.156 11.990 5.891 1.00 72.75 80 ASN A CA 1
ATOM 611 C C . ASN A 1 80 ? 11.271 11.883 4.844 1.00 72.75 80 ASN A C 1
ATOM 613 O O . ASN A 1 80 ? 11.907 10.804 4.757 1.00 72.75 80 ASN A O 1
#

Foldseek 3Di:
DKDKDPWFWAADPDPCRIDLDPDDVRGQDMDIDDDDPPPPDDDDAPAADHPVLVVLCVCVVVVDDDDPRHHDDSRPDHDD

pLDDT: mean 90.16, std 5.75, range [62.0, 95.62]

Secondary structure (DSSP, 8-state):
-EEE-SS--EE-SSSS-EE--TTSGGGT---EEE--TT--S---------GGGHHHHHHHHHT---SSS----TTT----

Sequence (80 aa):
MLYFSGLGLSVSDSANPVHHYGHVQGGYSVPLIITASDITSHQPVSRKISARHFAGIFQWMTGICTENIPPFNPLTDEDN